Protein AF-A0A269XDU8-F1 (afdb_monomer_lite)

Foldseek 3Di:
DVVVVVVVVVVVLVVVLVVVVVVQVVVQVVVQVVVCVVVVNPDGDDDDDDRPDDCVVPPPDDD

Radius of gyration: 16.81 Å; chains: 1; bounding box: 33×27×48 Å

Secondary structure (DSSP, 8-state):
-HHHHHHHHHHHHHHHHHHHHHHHHHHHHHHHHHHHHHHTTS---------SS--TT------

Structure (mmCIF, N/CA/C/O backbone):
data_AF-A0A269XDU8-F1
#
_entry.id   AF-A0A269XDU8-F1
#
loop_
_atom_site.group_PDB
_atom_site.id
_atom_site.type_symbol
_atom_site.label_atom_id
_atom_site.label_alt_id
_atom_site.label_comp_id
_atom_site.label_asym_id
_atom_site.label_entity_id
_atom_site.label_seq_id
_atom_site.pdbx_PDB_ins_code
_atom_site.Cartn_x
_atom_site.Cartn_y
_atom_site.Cartn_z
_atom_site.occupancy
_atom_site.B_iso_or_equiv
_atom_site.auth_seq_id
_atom_site.auth_comp_id
_atom_site.auth_asym_id
_atom_site.auth_atom_id
_atom_site.pdbx_PDB_model_num
ATOM 1 N N . MET A 1 1 ? 15.796 -2.346 -30.214 1.00 76.88 1 MET A N 1
ATOM 2 C CA . MET A 1 1 ? 15.580 -1.035 -29.549 1.00 76.88 1 MET A CA 1
ATOM 3 C C . MET A 1 1 ? 14.268 -1.009 -28.767 1.00 76.88 1 MET A C 1
ATOM 5 O O . MET A 1 1 ? 14.322 -0.742 -27.577 1.00 76.88 1 MET A O 1
ATOM 9 N N . LEU A 1 2 ? 13.124 -1.347 -29.382 1.00 93.12 2 LEU A N 1
ATOM 10 C CA . LEU A 1 2 ? 11.824 -1.424 -28.691 1.00 93.12 2 LEU A CA 1
ATOM 11 C C . LEU A 1 2 ? 11.811 -2.419 -27.515 1.00 93.12 2 LEU A C 1
ATOM 13 O O . LEU A 1 2 ? 11.293 -2.104 -26.454 1.00 93.12 2 LEU A O 1
ATOM 17 N N . GLU A 1 3 ? 12.435 -3.587 -27.671 1.00 93.25 3 GLU A N 1
ATOM 18 C CA . GLU A 1 3 ? 12.501 -4.606 -26.608 1.00 93.25 3 GLU A CA 1
ATOM 19 C C . GLU A 1 3 ? 13.238 -4.122 -25.354 1.00 93.25 3 GLU A C 1
ATOM 21 O O . GLU A 1 3 ? 12.755 -4.315 -24.242 1.00 93.25 3 GLU A O 1
ATOM 26 N N . VAL A 1 4 ? 14.366 -3.426 -25.530 1.00 92.69 4 VAL A N 1
ATOM 27 C CA . VAL A 1 4 ? 15.138 -2.844 -24.419 1.00 92.69 4 VAL A CA 1
ATOM 28 C C . VAL A 1 4 ? 14.293 -1.819 -23.665 1.00 92.69 4 VAL A C 1
ATOM 30 O O . VAL A 1 4 ? 14.260 -1.825 -22.437 1.00 92.69 4 VAL A O 1
ATOM 33 N N . LEU A 1 5 ? 13.568 -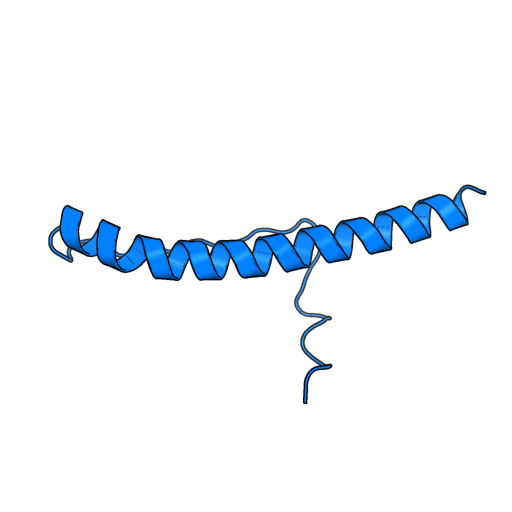0.974 -24.399 1.00 95.19 5 LEU A N 1
ATOM 34 C CA . LEU A 1 5 ? 12.690 0.031 -23.813 1.00 95.19 5 LEU A CA 1
ATOM 35 C C . LEU A 1 5 ? 11.520 -0.616 -23.053 1.00 95.19 5 LEU A C 1
ATOM 37 O O . LEU A 1 5 ? 11.212 -0.210 -21.935 1.00 95.19 5 LEU A O 1
ATOM 41 N N . ASN A 1 6 ? 10.916 -1.666 -23.615 1.00 95.38 6 ASN A N 1
ATOM 42 C CA . ASN A 1 6 ? 9.864 -2.432 -22.947 1.00 95.38 6 ASN A CA 1
ATOM 43 C C . ASN A 1 6 ? 10.370 -3.076 -21.648 1.00 95.38 6 ASN A C 1
ATOM 45 O O . ASN A 1 6 ? 9.696 -2.993 -20.622 1.00 95.38 6 ASN A O 1
ATOM 49 N N . GLN A 1 7 ? 11.568 -3.665 -21.666 1.00 94.69 7 GLN A N 1
ATOM 50 C CA . GLN A 1 7 ? 12.184 -4.252 -20.477 1.00 94.69 7 GLN A CA 1
ATOM 51 C C . GLN A 1 7 ? 12.440 -3.192 -19.397 1.00 94.69 7 GLN A C 1
ATOM 53 O O . GLN A 1 7 ? 12.120 -3.414 -18.230 1.00 94.69 7 GLN A O 1
ATOM 58 N N . GLN A 1 8 ? 12.953 -2.020 -19.778 1.00 94.56 8 GLN A N 1
ATOM 59 C CA . GLN A 1 8 ? 13.165 -0.911 -18.846 1.00 94.56 8 GLN A CA 1
ATOM 60 C C . GLN A 1 8 ? 11.843 -0.425 -18.242 1.00 94.56 8 GLN A C 1
ATOM 62 O O . GLN A 1 8 ? 11.741 -0.283 -17.022 1.00 94.56 8 GLN A O 1
ATOM 67 N N . PHE A 1 9 ? 10.804 -0.222 -19.058 1.00 94.50 9 PHE A N 1
ATOM 68 C CA . PHE A 1 9 ? 9.488 0.176 -18.556 1.00 94.50 9 PHE A CA 1
ATOM 69 C C . PHE A 1 9 ? 8.901 -0.850 -17.591 1.00 94.50 9 PHE A C 1
ATOM 71 O O . PHE A 1 9 ? 8.390 -0.455 -16.544 1.00 94.50 9 PHE A O 1
ATOM 78 N N . ALA A 1 10 ? 9.016 -2.145 -17.892 1.00 92.50 10 ALA A N 1
ATOM 79 C CA . ALA A 1 10 ? 8.562 -3.203 -16.995 1.00 92.50 10 ALA A CA 1
ATOM 80 C C . ALA A 1 10 ? 9.293 -3.153 -15.639 1.00 92.50 10 ALA A C 1
ATOM 82 O O . ALA A 1 10 ? 8.649 -3.200 -14.590 1.00 92.50 10 ALA A O 1
ATOM 83 N N . GLN A 1 11 ? 10.619 -2.967 -15.645 1.00 92.38 11 GLN A N 1
ATOM 84 C CA . GLN A 1 11 ? 11.421 -2.849 -14.421 1.00 92.38 11 GLN A CA 1
ATOM 85 C C . GLN A 1 11 ? 11.015 -1.638 -13.566 1.00 92.38 11 GLN A C 1
ATOM 87 O O . GLN A 1 11 ? 10.832 -1.760 -12.351 1.00 92.38 11 GLN A O 1
ATOM 92 N N . TYR A 1 12 ? 10.831 -0.467 -14.183 1.00 94.69 12 TYR A N 1
ATOM 93 C CA . TYR A 1 12 ? 10.392 0.727 -13.456 1.00 94.69 12 TYR A CA 1
ATOM 94 C C . TYR A 1 12 ? 8.948 0.608 -12.960 1.00 94.69 12 TYR A C 1
ATOM 96 O O . TYR A 1 12 ? 8.668 0.993 -11.822 1.00 94.69 12 TYR A O 1
ATOM 104 N N . ALA A 1 13 ? 8.045 0.048 -13.769 1.00 93.19 13 ALA A N 1
ATOM 105 C CA . ALA A 1 13 ? 6.659 -0.182 -13.378 1.00 93.19 13 ALA A CA 1
ATOM 106 C C . ALA A 1 13 ? 6.571 -1.096 -12.149 1.00 93.19 13 ALA A C 1
ATOM 108 O O . ALA A 1 13 ? 5.829 -0.780 -11.216 1.00 93.19 13 ALA A O 1
ATOM 109 N N . LEU A 1 14 ? 7.375 -2.165 -12.095 1.00 92.00 14 LEU A N 1
ATOM 110 C CA . LEU A 1 14 ? 7.461 -3.045 -10.929 1.00 92.00 14 LEU A CA 1
ATOM 111 C C . LEU A 1 14 ? 7.923 -2.278 -9.683 1.00 92.00 14 LEU A C 1
ATOM 113 O O . LEU A 1 14 ? 7.237 -2.295 -8.662 1.00 92.00 14 LEU A O 1
ATOM 117 N N . LYS A 1 15 ? 9.026 -1.523 -9.781 1.00 93.50 15 LYS A N 1
ATOM 118 C CA . LYS A 1 15 ? 9.566 -0.740 -8.654 1.00 93.50 15 LYS A CA 1
ATOM 119 C C . LYS A 1 15 ? 8.558 0.270 -8.100 1.00 93.50 15 LYS A C 1
ATOM 121 O O . LYS A 1 15 ? 8.414 0.404 -6.886 1.00 93.50 15 LYS A O 1
ATOM 126 N N . VAL A 1 16 ? 7.852 0.982 -8.980 1.00 94.75 16 VAL A N 1
ATOM 127 C CA . VAL A 1 16 ? 6.804 1.935 -8.581 1.00 94.75 16 VAL A CA 1
ATOM 128 C C . VAL A 1 16 ? 5.627 1.210 -7.933 1.00 94.75 16 VAL A C 1
ATOM 130 O O . VAL A 1 16 ? 5.097 1.688 -6.933 1.00 94.75 16 VAL A O 1
ATOM 133 N N . THR A 1 17 ? 5.230 0.061 -8.480 1.00 94.44 17 THR A N 1
ATOM 134 C CA . THR A 1 17 ? 4.102 -0.723 -7.965 1.00 94.44 17 THR A CA 1
ATOM 135 C C . THR A 1 17 ? 4.378 -1.231 -6.552 1.00 94.44 17 THR A C 1
ATOM 137 O O . THR A 1 17 ? 3.548 -1.003 -5.676 1.00 94.44 17 THR A O 1
ATOM 140 N N . LEU A 1 18 ? 5.558 -1.808 -6.308 1.00 93.31 18 LEU A N 1
ATOM 141 C CA . LEU A 1 18 ? 5.969 -2.285 -4.981 1.00 93.31 18 LEU A CA 1
ATOM 142 C C . LEU A 1 18 ? 6.074 -1.138 -3.968 1.00 93.31 18 LEU A C 1
ATOM 144 O O . LEU A 1 18 ? 5.568 -1.234 -2.853 1.00 93.31 18 LEU A O 1
ATOM 148 N N . ARG A 1 19 ? 6.658 0.001 -4.367 1.00 95.81 19 ARG A N 1
ATOM 149 C CA . ARG A 1 19 ? 6.760 1.169 -3.477 1.00 95.81 19 ARG A CA 1
ATOM 150 C C . ARG A 1 19 ? 5.390 1.734 -3.097 1.00 95.81 19 ARG A C 1
ATOM 152 O O . ARG A 1 19 ? 5.216 2.178 -1.968 1.00 95.81 19 ARG A O 1
ATOM 159 N N . ARG A 1 20 ? 4.426 1.732 -4.024 1.00 96.50 20 ARG A N 1
ATOM 160 C CA . ARG A 1 20 ? 3.041 2.147 -3.747 1.00 96.50 20 ARG A CA 1
ATOM 161 C C . ARG A 1 20 ? 2.339 1.184 -2.804 1.00 96.50 20 ARG A C 1
ATOM 163 O O . ARG A 1 20 ? 1.647 1.649 -1.911 1.00 96.50 20 ARG A O 1
ATOM 170 N N . GLU A 1 21 ? 2.521 -0.120 -2.998 1.00 94.38 21 GLU A N 1
ATOM 171 C CA . GLU A 1 21 ? 1.951 -1.122 -2.100 1.00 94.38 21 GLU A CA 1
ATOM 172 C C . GLU A 1 21 ? 2.457 -0.924 -0.667 1.00 94.38 21 GLU A C 1
ATOM 174 O O . GLU A 1 21 ? 1.645 -0.794 0.246 1.00 94.38 21 GLU A O 1
ATOM 179 N N . HIS A 1 22 ? 3.778 -0.823 -0.487 1.00 95.44 22 HIS A N 1
ATOM 180 C CA . HIS A 1 22 ? 4.388 -0.562 0.819 1.00 95.44 22 HIS A CA 1
ATOM 181 C C . HIS A 1 22 ? 3.849 0.725 1.448 1.00 95.44 22 HIS A C 1
ATOM 183 O O . HIS A 1 22 ? 3.364 0.719 2.573 1.00 95.44 22 HIS A O 1
ATOM 189 N N . PHE A 1 23 ? 3.858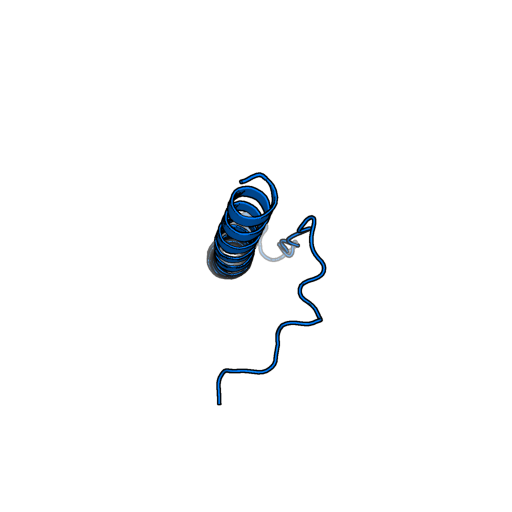 1.819 0.684 1.00 97.81 23 PHE A N 1
ATOM 190 C CA . PHE A 1 23 ? 3.385 3.112 1.167 1.00 97.81 23 PHE A CA 1
ATOM 191 C C . PHE A 1 23 ? 1.905 3.095 1.569 1.00 97.81 23 PHE A C 1
ATOM 193 O O . PHE A 1 23 ? 1.529 3.739 2.541 1.00 97.81 23 PHE A O 1
ATOM 200 N N . ILE A 1 24 ? 1.048 2.374 0.837 1.00 97.44 24 ILE A N 1
ATOM 201 C CA . ILE A 1 24 ? -0.377 2.267 1.179 1.00 97.44 24 ILE A CA 1
ATOM 202 C C . ILE A 1 24 ? -0.572 1.501 2.493 1.00 97.44 24 ILE A C 1
ATOM 204 O O . ILE A 1 24 ? -1.441 1.894 3.268 1.00 97.44 24 ILE A O 1
ATOM 208 N N . LYS A 1 25 ? 0.246 0.474 2.770 1.00 96.62 25 LYS A N 1
ATOM 209 C CA . LYS A 1 25 ? 0.241 -0.232 4.064 1.00 96.62 25 LYS A CA 1
ATOM 210 C C . LYS A 1 25 ? 0.631 0.716 5.205 1.00 96.62 25 LYS A C 1
ATOM 212 O O . LYS A 1 25 ? -0.144 0.879 6.140 1.00 96.62 25 LYS A O 1
ATOM 217 N N . GLU A 1 26 ? 1.750 1.429 5.070 1.00 98.00 26 GLU A N 1
ATOM 218 C CA . GLU A 1 26 ? 2.186 2.427 6.066 1.00 98.00 26 GLU A CA 1
ATOM 219 C C . GLU A 1 26 ? 1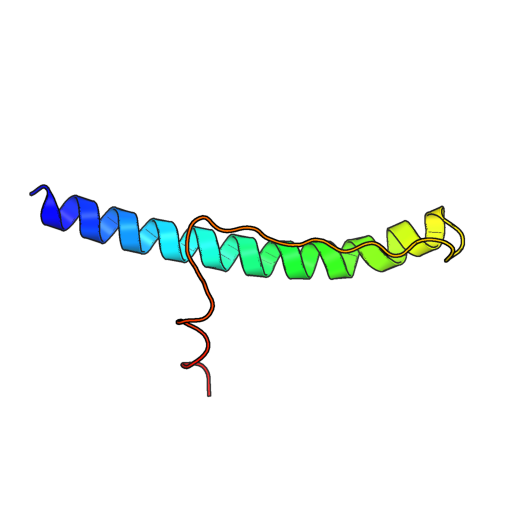.135 3.531 6.276 1.00 98.00 26 GLU A C 1
ATOM 221 O O . GLU A 1 26 ? 0.869 3.958 7.400 1.00 98.00 26 GLU A O 1
ATOM 226 N N . LEU A 1 27 ? 0.507 3.994 5.191 1.00 98.38 27 LEU A N 1
ATOM 227 C CA . LEU A 1 27 ? -0.544 5.006 5.248 1.00 98.38 27 LEU A CA 1
ATOM 228 C C . LEU A 1 27 ? -1.776 4.503 6.008 1.00 98.38 27 LEU A C 1
ATOM 230 O O . LEU A 1 27 ? -2.352 5.267 6.780 1.00 98.38 27 LEU A O 1
ATOM 234 N N . GLU A 1 28 ? -2.187 3.251 5.798 1.00 98.38 28 GLU A N 1
ATOM 235 C CA . GLU A 1 28 ? -3.297 2.650 6.540 1.00 98.38 28 GLU A CA 1
ATOM 236 C C . GLU A 1 28 ? -2.986 2.581 8.037 1.00 98.38 28 GLU A C 1
ATOM 238 O O . GLU A 1 28 ? -3.791 3.054 8.841 1.00 98.38 28 GLU A O 1
ATOM 243 N N . GLU A 1 29 ? -1.810 2.066 8.403 1.00 98.06 29 GLU A N 1
ATOM 244 C CA . GLU A 1 29 ? -1.374 1.926 9.799 1.00 98.06 29 GLU A CA 1
ATOM 245 C C . GLU A 1 29 ? -1.365 3.270 10.538 1.00 98.06 29 GLU A C 1
ATOM 247 O O . GLU A 1 29 ? -1.817 3.364 11.680 1.00 98.06 29 GLU A O 1
ATOM 252 N N . LEU A 1 30 ? -0.910 4.336 9.872 1.00 98.31 30 LEU A N 1
ATOM 253 C CA . LEU A 1 30 ? -0.904 5.686 10.438 1.00 98.31 30 LEU A CA 1
ATOM 254 C C . LEU A 1 30 ? -2.307 6.309 10.496 1.00 98.31 30 LEU A C 1
ATOM 256 O O . LEU A 1 30 ? -2.627 7.031 11.443 1.00 98.31 30 LEU A O 1
ATOM 260 N N . ALA A 1 31 ? -3.154 6.060 9.495 1.00 98.25 31 ALA A N 1
ATOM 261 C CA . ALA A 1 31 ? -4.467 6.690 9.389 1.00 98.25 31 ALA A CA 1
ATOM 262 C C . ALA A 1 31 ? -5.538 6.021 10.266 1.00 98.25 31 ALA A C 1
ATOM 264 O O . ALA A 1 31 ? -6.453 6.705 10.731 1.00 98.25 31 ALA A O 1
ATOM 265 N N . GLN A 1 32 ? -5.431 4.714 10.527 1.00 98.44 32 GLN A N 1
ATOM 266 C CA . GLN A 1 32 ? -6.369 3.963 11.368 1.00 98.44 32 GLN A CA 1
ATOM 267 C C . GLN A 1 32 ? -6.586 4.569 12.766 1.00 98.44 32 GLN A C 1
ATOM 269 O O . GLN A 1 32 ? -7.744 4.843 13.098 1.00 98.44 32 GLN A O 1
ATOM 274 N N . PRO A 1 33 ? -5.549 4.836 13.587 1.00 98.00 33 PRO A N 1
ATOM 275 C CA . PRO A 1 33 ? -5.753 5.407 14.919 1.00 98.00 33 PRO A CA 1
ATOM 276 C C . PRO A 1 33 ? -6.342 6.823 14.863 1.00 98.00 33 PRO A C 1
ATOM 278 O O . PRO A 1 33 ? -7.189 7.167 15.686 1.00 98.00 33 PRO A O 1
ATOM 281 N N . ILE A 1 34 ? -5.960 7.625 13.861 1.00 98.38 34 ILE A N 1
ATOM 282 C CA . ILE A 1 34 ? -6.497 8.979 13.659 1.00 98.38 34 ILE A CA 1
ATOM 283 C C . ILE A 1 34 ? -7.998 8.913 13.345 1.00 98.38 34 ILE A C 1
ATOM 285 O O . ILE A 1 34 ? -8.801 9.602 13.975 1.00 98.38 34 ILE A O 1
ATOM 289 N N . HIS A 1 35 ? -8.395 8.061 12.398 1.00 98.44 35 HIS A N 1
ATOM 290 C CA . HIS A 1 35 ? -9.792 7.889 12.002 1.00 98.44 35 HIS A CA 1
ATOM 291 C C . HIS A 1 35 ? -10.650 7.306 13.134 1.00 98.44 35 HIS A C 1
ATOM 293 O O . HIS A 1 35 ? -11.759 7.786 13.377 1.00 98.44 35 HIS A O 1
ATOM 299 N N . SER A 1 36 ? -10.119 6.326 13.870 1.00 98.25 36 SER A N 1
ATOM 300 C CA . SER A 1 36 ? -10.780 5.776 15.058 1.00 98.25 36 SER A CA 1
ATOM 301 C C . SER A 1 36 ? -11.044 6.870 16.102 1.00 98.25 36 SER A C 1
ATOM 303 O O . SER A 1 36 ? -12.164 6.998 16.599 1.00 98.25 36 SER A O 1
ATOM 305 N N . GLY A 1 37 ? -10.055 7.737 16.357 1.00 98.19 37 GLY A N 1
ATOM 306 C CA . GLY A 1 37 ? -10.196 8.868 17.278 1.00 98.19 37 GLY A CA 1
ATOM 307 C C . GLY A 1 37 ? -11.258 9.888 16.850 1.00 98.19 37 GLY A C 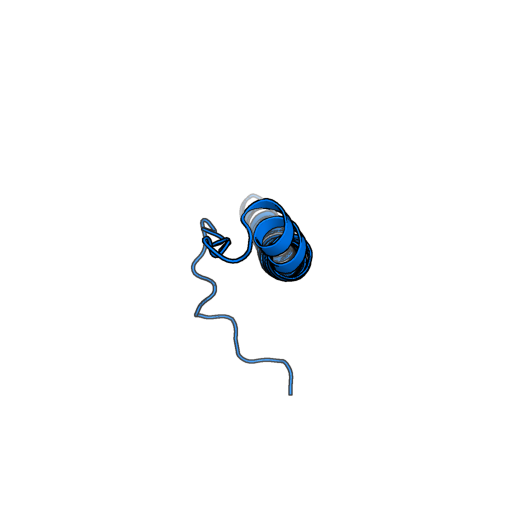1
ATOM 308 O O . GLY A 1 37 ? -12.007 10.378 17.687 1.00 98.19 37 GLY A O 1
ATOM 309 N N . ILE A 1 38 ? -11.380 10.178 15.550 1.00 98.31 38 ILE A N 1
ATOM 310 C CA . ILE A 1 38 ? -12.394 11.110 15.018 1.00 98.31 38 ILE A CA 1
ATOM 311 C C . ILE A 1 38 ? -13.809 10.527 15.128 1.00 98.31 38 ILE A C 1
ATOM 313 O O . ILE A 1 38 ? -14.772 11.245 15.404 1.00 98.31 38 ILE A O 1
ATOM 317 N N . THR A 1 39 ? -13.953 9.223 14.898 1.00 98.19 39 THR A N 1
ATOM 318 C CA . THR A 1 39 ? -15.265 8.566 14.805 1.00 98.19 39 THR A CA 1
ATOM 319 C C . THR A 1 39 ? -15.761 8.025 16.147 1.00 98.19 39 THR A C 1
ATOM 321 O O . THR A 1 39 ? -16.902 7.552 16.233 1.00 98.19 39 THR A O 1
ATOM 324 N N . ASN A 1 40 ? -14.960 8.167 17.212 1.00 97.25 40 ASN A N 1
ATOM 325 C CA . ASN A 1 40 ? -15.147 7.497 18.500 1.00 97.25 40 ASN A CA 1
ATOM 326 C C . ASN A 1 40 ? -15.283 5.977 18.315 1.00 97.25 40 ASN A C 1
ATOM 328 O O . ASN A 1 40 ? -16.252 5.379 18.777 1.00 97.25 40 ASN A O 1
ATOM 332 N N . GLU A 1 41 ? -14.352 5.381 17.564 1.00 96.75 41 GLU A N 1
ATOM 333 C CA . GLU A 1 41 ? -14.229 3.933 17.319 1.00 96.75 41 GLU A CA 1
ATOM 334 C C . GLU A 1 41 ? -15.421 3.277 16.588 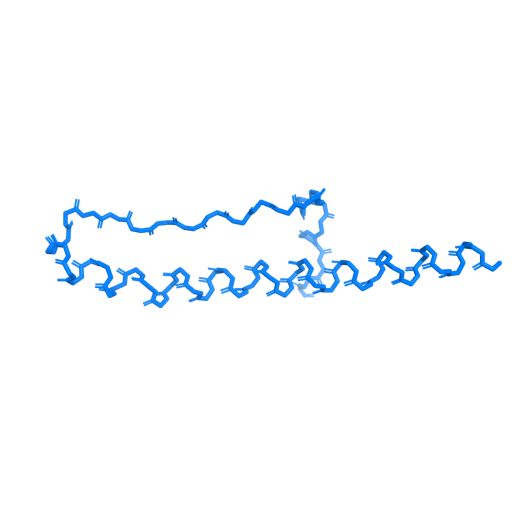1.00 96.75 41 GLU A C 1
ATOM 336 O O . GLU A 1 41 ? -15.518 2.052 16.502 1.00 96.75 41 GLU A O 1
ATOM 341 N N . ARG A 1 42 ? -16.344 4.076 16.033 1.00 98.25 42 ARG A N 1
ATOM 342 C CA . ARG A 1 42 ? -17.544 3.577 15.334 1.00 98.25 42 ARG A CA 1
ATOM 343 C C . ARG A 1 42 ? -17.278 3.121 13.904 1.00 98.25 42 ARG A C 1
ATOM 345 O O . ARG A 1 42 ? -18.091 2.391 13.343 1.00 98.25 42 ARG A O 1
ATOM 352 N N . GLU A 1 43 ? -16.166 3.549 13.320 1.00 98.06 43 GLU A N 1
ATOM 353 C CA . GLU A 1 43 ? -15.777 3.218 11.954 1.00 98.06 43 GLU A CA 1
ATOM 354 C C . GLU A 1 43 ? -14.364 2.628 11.930 1.00 98.06 43 GLU A C 1
ATOM 356 O O . GLU A 1 43 ? -13.523 2.915 12.784 1.00 98.06 43 GLU A O 1
ATOM 361 N N . LYS A 1 44 ? -14.105 1.778 10.933 1.00 96.88 44 LYS A N 1
ATOM 362 C CA . LYS A 1 44 ? -12.781 1.215 10.662 1.00 96.88 44 LYS A CA 1
ATOM 363 C C . LYS A 1 44 ? -12.337 1.654 9.280 1.00 96.88 44 LYS A C 1
ATOM 365 O O . LYS A 1 44 ? -13.051 1.433 8.303 1.00 96.88 44 LYS A O 1
ATOM 370 N N . LEU A 1 45 ? -11.141 2.227 9.208 1.00 97.62 45 LEU A N 1
ATOM 371 C CA . LEU A 1 45 ? -10.525 2.616 7.949 1.00 97.62 45 LEU A CA 1
ATOM 372 C C . LEU A 1 45 ? -9.697 1.457 7.386 1.00 97.62 45 LEU A C 1
ATOM 374 O O . LEU A 1 45 ? -8.857 0.895 8.087 1.00 97.62 45 LEU A O 1
ATOM 378 N N . ALA A 1 46 ? -9.918 1.141 6.113 1.00 97.00 46 ALA A N 1
ATOM 379 C CA . ALA A 1 46 ? -9.106 0.207 5.343 1.00 97.00 46 ALA A CA 1
ATOM 380 C C . ALA A 1 46 ? -8.811 0.797 3.957 1.00 97.00 46 ALA A C 1
ATOM 382 O O . ALA A 1 46 ? -9.673 1.426 3.336 1.00 97.00 46 ALA A O 1
ATOM 383 N N . LEU A 1 47 ? -7.600 0.571 3.466 1.00 96.44 47 LEU A N 1
ATOM 384 C CA . LEU A 1 47 ? -7.077 0.997 2.183 1.00 96.44 47 LEU A CA 1
ATOM 385 C C . LEU A 1 47 ? -6.656 -0.237 1.388 1.00 96.44 47 LEU A C 1
ATOM 387 O O . LEU A 1 47 ? -5.806 -1.027 1.784 1.00 96.44 47 LEU A O 1
ATOM 391 N N . LYS A 1 48 ? -7.231 -0.384 0.196 1.00 93.38 48 LYS A N 1
ATOM 392 C CA . LYS A 1 48 ? -6.866 -1.458 -0.726 1.00 93.38 48 LYS A CA 1
ATOM 393 C C . LYS A 1 48 ? -6.156 -0.884 -1.938 1.00 93.38 48 LYS A C 1
ATOM 395 O O . LYS A 1 48 ? -6.762 -0.168 -2.734 1.00 93.38 48 LYS A O 1
ATOM 400 N N . TYR A 1 49 ? -4.891 -1.251 -2.116 1.00 94.00 49 TYR A N 1
ATOM 401 C CA . TYR A 1 49 ? -4.183 -0.950 -3.353 1.00 94.00 49 TYR A CA 1
ATOM 402 C C . TYR A 1 49 ? -4.686 -1.845 -4.494 1.00 94.00 49 TYR A C 1
ATOM 404 O O . TYR A 1 49 ? -4.749 -3.067 -4.356 1.00 94.00 49 TYR A O 1
ATOM 412 N N . LEU A 1 50 ? -5.037 -1.233 -5.628 1.00 93.50 50 LEU A N 1
ATOM 413 C CA . LEU A 1 50 ? -5.454 -1.919 -6.853 1.00 93.50 50 LEU A CA 1
ATOM 414 C C . LEU A 1 50 ? -4.419 -1.661 -7.963 1.00 93.50 50 LEU A C 1
ATOM 416 O O . LEU A 1 50 ? -4.613 -0.769 -8.793 1.00 93.50 50 LEU A O 1
ATOM 420 N N . PRO A 1 51 ? -3.288 -2.386 -7.961 1.00 92.00 51 PRO A N 1
ATOM 421 C CA . PRO A 1 51 ? -2.289 -2.282 -9.018 1.00 92.00 51 PRO A CA 1
ATOM 422 C C . PRO A 1 51 ? -2.827 -2.792 -10.361 1.00 92.00 51 PRO A C 1
ATOM 424 O O . PRO A 1 51 ? -3.658 -3.695 -10.420 1.00 92.00 51 PRO A O 1
ATOM 427 N N . SER A 1 52 ? -2.283 -2.267 -11.463 1.00 86.75 52 SER A N 1
ATOM 428 C CA . SER A 1 52 ? -2.545 -2.800 -12.811 1.00 86.75 52 SER A CA 1
ATOM 429 C C . SER A 1 52 ? -1.919 -4.184 -13.046 1.00 86.75 52 SER A C 1
ATOM 431 O O . SER A 1 52 ? -2.277 -4.864 -14.003 1.00 86.75 52 SER A O 1
ATOM 433 N N . LEU A 1 53 ? -0.983 -4.594 -12.185 1.00 83.19 53 LEU A N 1
ATOM 434 C CA . LEU A 1 53 ? -0.290 -5.883 -12.204 1.00 83.19 53 LEU A CA 1
ATOM 435 C C . LEU A 1 53 ? -0.775 -6.737 -11.029 1.00 83.19 53 LEU A C 1
ATOM 437 O O . LEU A 1 53 ? -0.992 -6.209 -9.941 1.00 83.19 53 LEU A O 1
ATOM 441 N N . LYS A 1 54 ? -0.903 -8.054 -11.207 1.00 80.50 54 LYS A N 1
ATOM 442 C CA . LYS A 1 54 ? -1.142 -8.962 -10.077 1.00 80.50 54 LYS A CA 1
ATOM 443 C C . LYS A 1 54 ? 0.167 -9.159 -9.312 1.00 80.50 54 LYS A C 1
ATOM 445 O O . LYS A 1 54 ? 1.142 -9.631 -9.880 1.00 80.50 54 LYS A O 1
ATOM 450 N N . LEU A 1 55 ? 0.179 -8.781 -8.037 1.00 72.75 55 LEU A N 1
ATOM 451 C CA . LEU A 1 55 ? 1.356 -8.900 -7.165 1.00 72.75 55 LEU A CA 1
ATOM 452 C C . LEU A 1 55 ? 1.480 -10.277 -6.494 1.00 72.75 55 LEU A C 1
ATOM 454 O O . LEU A 1 55 ? 2.538 -10.590 -5.963 1.00 72.75 55 LEU A O 1
ATOM 458 N N . SER A 1 56 ? 0.440 -11.117 -6.582 1.00 67.75 56 SER A N 1
ATOM 459 C CA . SER A 1 56 ? 0.380 -12.470 -5.999 1.00 67.75 56 SER A CA 1
ATOM 460 C C . SER A 1 56 ? 1.518 -13.404 -6.416 1.00 67.75 56 SER A C 1
ATOM 462 O O . SER A 1 56 ? 1.731 -14.428 -5.776 1.00 67.75 56 SER A O 1
ATOM 464 N N . ASP A 1 57 ? 2.236 -13.061 -7.482 1.00 55.06 57 ASP A N 1
ATOM 465 C CA . ASP A 1 57 ? 3.250 -13.914 -8.093 1.00 55.06 57 ASP A CA 1
ATOM 466 C C . ASP A 1 57 ? 4.677 -13.578 -7.603 1.00 55.06 57 ASP A C 1
ATOM 468 O O . ASP A 1 57 ? 5.625 -14.258 -7.985 1.00 55.06 57 ASP A O 1
ATOM 472 N N . TYR A 1 58 ? 4.840 -12.552 -6.751 1.00 57.94 58 TYR A N 1
ATOM 473 C CA . TYR A 1 58 ? 6.148 -12.024 -6.323 1.00 57.94 58 TYR A CA 1
ATOM 474 C C . TYR A 1 58 ? 6.469 -12.206 -4.827 1.00 57.94 58 TYR A C 1
ATOM 476 O O . TYR A 1 58 ? 7.578 -11.888 -4.407 1.00 57.94 58 TYR A O 1
ATOM 484 N N . GLU A 1 59 ? 5.561 -12.761 -4.016 1.00 49.75 59 GLU A N 1
ATOM 485 C CA . GLU A 1 59 ? 5.825 -13.065 -2.597 1.00 49.75 59 GLU A CA 1
ATOM 486 C C . GLU A 1 59 ? 6.627 -14.371 -2.416 1.00 49.75 59 GLU A C 1
ATOM 488 O O . GLU A 1 59 ? 6.129 -15.325 -1.826 1.00 49.75 59 GLU A O 1
ATOM 493 N N . LYS A 1 60 ? 7.859 -14.453 -2.941 1.00 43.12 60 LYS A N 1
ATOM 494 C CA . LYS A 1 60 ? 8.865 -15.477 -2.576 1.00 43.12 60 LYS A CA 1
ATOM 495 C C . LYS A 1 60 ? 10.279 -15.027 -2.964 1.00 43.12 60 LYS A C 1
ATOM 497 O O . LYS A 1 60 ? 10.821 -15.563 -3.921 1.00 43.12 60 LYS A O 1
ATOM 502 N N . ASP A 1 61 ? 10.867 -14.067 -2.253 1.00 42.31 61 ASP A N 1
ATOM 503 C CA . ASP A 1 61 ? 12.338 -13.972 -2.151 1.00 42.31 61 ASP A CA 1
ATOM 504 C C . ASP A 1 61 ? 12.788 -12.943 -1.097 1.00 42.31 61 ASP A C 1
ATOM 506 O O . ASP A 1 61 ? 13.530 -12.021 -1.396 1.00 42.31 61 ASP A O 1
ATOM 510 N N . GLU A 1 62 ? 12.328 -13.071 0.151 1.00 40.62 62 GLU A N 1
ATOM 511 C CA . GLU A 1 62 ? 13.067 -12.522 1.301 1.00 40.62 62 GLU A CA 1
ATOM 512 C C . GLU A 1 62 ? 12.952 -13.514 2.474 1.00 40.62 62 GLU A C 1
ATOM 514 O O . GLU A 1 62 ? 11.995 -13.509 3.250 1.00 40.62 62 GLU A O 1
ATOM 519 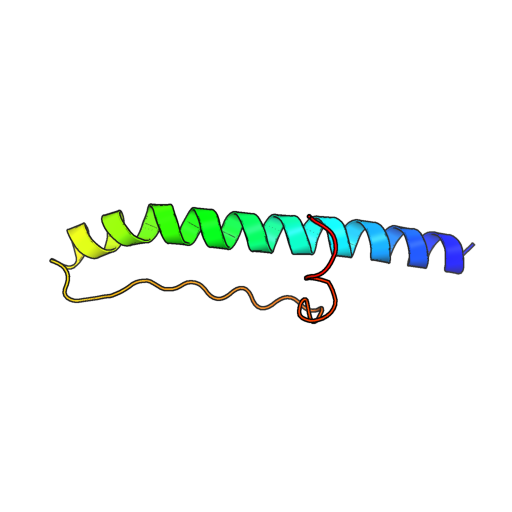N N . SER A 1 63 ? 13.904 -14.448 2.547 1.00 35.75 63 SER A N 1
ATOM 520 C CA . SER A 1 63 ? 14.230 -15.276 3.719 1.00 35.75 63 SER A CA 1
ATOM 521 C C . SER A 1 63 ? 15.737 -15.459 3.792 1.00 35.75 63 SER A C 1
ATOM 523 O O . SER A 1 63 ? 16.340 -15.691 2.721 1.00 35.75 63 SER A O 1
#

Sequence (63 aa):
MLEVLNQQFAQYALKVTLRREHFIKELEELAQPIHSGITNEREKLALKYLPSLKLSDYEKDES

pLDDT: mean 88.69, std 16.28, range [35.75, 98.44]

InterPro domains:
  IPR042174 DNA-binding RecF, domain 2 [G3DSA:1.20.1050.90] (1-62)

Organism: NCBI:txid152332